Protein AF-D7F045-F1 (afdb_monomer_lite)

Sequence (79 aa):
LLKELKGLRCLVSYQNDPLTRGVDLREAQVMELLHHLLQRAFVVEIQPCMPQTPHRPLILKTGTKFTVQTRLLVRLQEG

Structure (mmCIF, N/CA/C/O backbone):
data_AF-D7F045-F1
#
_entry.id   AF-D7F045-F1
#
loop_
_atom_site.group_PDB
_atom_site.id
_atom_site.type_symbol
_atom_site.label_atom_id
_atom_site.label_alt_id
_atom_site.label_comp_id
_atom_site.label_asym_id
_atom_site.label_entity_id
_atom_site.label_seq_id
_atom_site.pdbx_PDB_ins_code
_atom_site.Cartn_x
_atom_site.Cartn_y
_atom_site.Cartn_z
_atom_site.occupancy
_atom_site.B_iso_or_equiv
_atom_site.auth_seq_id
_atom_site.auth_comp_id
_atom_site.auth_asym_id
_atom_site.auth_atom_id
_atom_site.pdbx_PDB_model_num
ATOM 1 N N . LEU A 1 1 ? -19.015 0.427 12.433 1.00 73.25 1 LEU A N 1
ATOM 2 C CA . LEU A 1 1 ? -18.756 -0.474 13.581 1.00 73.25 1 LEU A CA 1
ATOM 3 C C . LEU A 1 1 ? -17.785 0.082 14.628 1.00 73.25 1 LEU A C 1
ATOM 5 O O . LEU A 1 1 ? -18.288 0.585 15.617 1.00 73.25 1 LEU A O 1
ATOM 9 N N . LEU A 1 2 ? -16.448 0.094 14.473 1.00 81.94 2 LEU A N 1
ATOM 10 C CA . LEU A 1 2 ? -15.563 0.654 15.531 1.00 81.94 2 LEU A CA 1
ATOM 11 C C . LEU A 1 2 ? -15.831 2.146 15.816 1.00 81.94 2 LEU A C 1
ATOM 13 O O . LEU A 1 2 ? -15.952 2.544 16.971 1.00 81.94 2 LEU A O 1
ATOM 17 N N . LYS A 1 3 ? -16.037 2.947 14.761 1.00 82.69 3 LYS A N 1
ATOM 18 C CA . LYS A 1 3 ? -16.449 4.357 14.880 1.00 82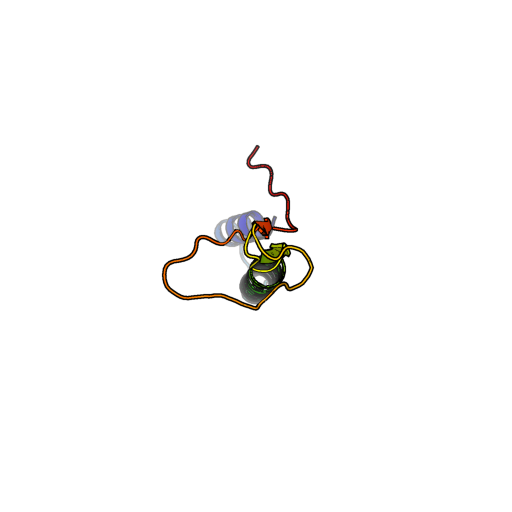.69 3 LYS A CA 1
ATOM 19 C C . LYS A 1 3 ? -17.814 4.531 15.563 1.00 82.69 3 LYS A C 1
ATOM 21 O O . LYS A 1 3 ? -18.000 5.459 16.338 1.00 82.69 3 LYS A O 1
ATOM 26 N N . GLU A 1 4 ? -18.751 3.619 15.314 1.00 85.81 4 GLU A N 1
ATOM 27 C CA . GLU A 1 4 ? -20.089 3.644 15.928 1.00 85.81 4 GLU A CA 1
ATOM 28 C C . GLU A 1 4 ? -20.032 3.236 17.404 1.00 85.81 4 GLU A C 1
ATOM 30 O O . GLU A 1 4 ? -20.673 3.871 18.233 1.00 85.81 4 GLU A O 1
ATOM 35 N N . LEU A 1 5 ? -19.207 2.243 17.759 1.00 85.19 5 LEU A N 1
ATOM 36 C CA . LEU A 1 5 ? -18.958 1.841 19.148 1.00 85.19 5 LEU A CA 1
ATOM 37 C C . LEU A 1 5 ? -18.346 2.983 19.966 1.00 85.19 5 LEU A C 1
ATOM 39 O O . LEU A 1 5 ? -18.718 3.186 21.120 1.00 85.19 5 LEU A O 1
ATOM 43 N N . LYS A 1 6 ? -17.455 3.769 19.352 1.00 84.56 6 LYS A N 1
ATOM 44 C CA . LYS A 1 6 ? -16.931 5.003 19.950 1.00 84.56 6 LYS A CA 1
ATOM 45 C C . LYS A 1 6 ? -18.046 6.024 20.198 1.00 84.56 6 LYS A C 1
ATOM 47 O O . LYS A 1 6 ? -18.089 6.622 21.267 1.00 84.56 6 LYS A O 1
ATOM 52 N N . GLY A 1 7 ? -18.975 6.169 19.250 1.00 85.12 7 GLY A N 1
ATOM 53 C CA . GLY A 1 7 ? -20.165 7.011 19.400 1.00 85.12 7 GLY A CA 1
ATOM 54 C C . GLY A 1 7 ? -21.089 6.560 20.537 1.00 85.12 7 GLY A C 1
ATOM 55 O O . GLY A 1 7 ? -21.508 7.385 21.342 1.00 85.12 7 GLY A O 1
ATOM 56 N N . LEU A 1 8 ? -21.351 5.255 20.662 1.00 85.69 8 LEU A N 1
ATOM 57 C CA . LEU A 1 8 ? -22.185 4.692 21.733 1.00 85.69 8 LEU A CA 1
ATOM 58 C C . LEU A 1 8 ? -21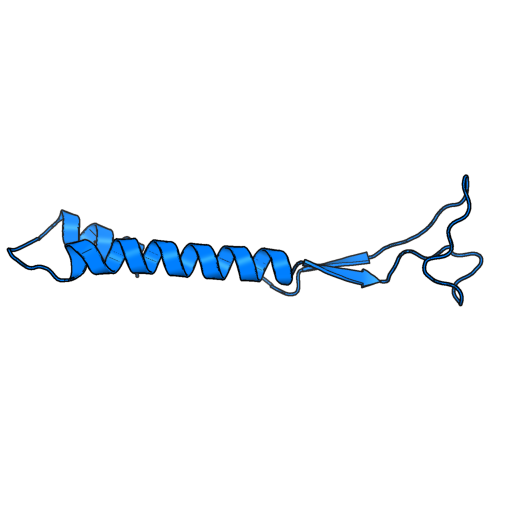.572 4.897 23.123 1.00 85.69 8 LEU A C 1
ATOM 60 O O . LEU A 1 8 ? -22.283 5.277 24.050 1.00 85.69 8 LEU A O 1
ATOM 64 N N . ARG A 1 9 ? -20.249 4.738 23.251 1.00 81.75 9 ARG A N 1
ATOM 65 C CA . ARG A 1 9 ? -19.515 5.045 24.490 1.00 81.75 9 ARG A CA 1
ATOM 66 C C . ARG A 1 9 ? -19.687 6.504 24.922 1.00 81.75 9 ARG A C 1
ATOM 68 O O . ARG A 1 9 ? -19.762 6.780 26.115 1.00 81.75 9 ARG A O 1
ATOM 75 N N . CYS A 1 10 ? -19.730 7.443 23.976 1.00 81.19 10 CYS A N 1
ATOM 76 C CA . CYS A 1 10 ? -19.952 8.857 24.293 1.00 81.19 10 CYS A CA 1
ATOM 77 C C . CYS A 1 10 ? -21.372 9.135 24.809 1.00 81.19 10 CYS A C 1
ATOM 79 O O . CYS A 1 10 ? -21.575 10.134 25.493 1.00 81.19 10 CYS A O 1
ATOM 81 N N . LEU A 1 11 ? -22.342 8.276 24.485 1.00 86.69 11 LEU A N 1
ATOM 82 C CA . LEU A 1 11 ? -23.733 8.421 24.913 1.00 86.69 11 LEU A CA 1
ATOM 83 C C . LEU A 1 11 ? -23.987 7.781 26.282 1.00 86.69 11 LEU A C 1
ATOM 85 O O . LEU A 1 11 ? -24.706 8.353 27.097 1.00 86.69 11 LEU A O 1
ATOM 89 N N . VAL A 1 12 ? -23.412 6.604 26.539 1.00 81.00 12 VAL A N 1
ATOM 90 C CA . VAL A 1 12 ? -23.580 5.861 27.794 1.00 81.00 12 VAL A CA 1
ATOM 91 C C . VAL A 1 12 ? -22.263 5.173 28.150 1.00 81.00 12 VAL A C 1
ATOM 93 O O . VAL A 1 12 ? -21.725 4.413 27.350 1.00 81.00 12 VAL A O 1
ATOM 96 N N . SER A 1 13 ? -21.762 5.399 29.368 1.00 84.56 13 SER A N 1
ATOM 97 C CA . SER A 1 13 ? -20.599 4.684 29.909 1.00 84.56 13 SER A CA 1
ATOM 98 C C . SER A 1 13 ? -20.775 4.406 31.404 1.00 84.56 13 SER A C 1
ATOM 100 O O . SER A 1 13 ? -21.527 5.097 32.093 1.00 84.56 13 SER A O 1
ATOM 102 N N . TYR A 1 14 ? -20.106 3.369 31.902 1.00 86.19 14 TYR A N 1
ATOM 103 C CA . TYR A 1 14 ? -20.206 2.886 33.280 1.00 86.19 14 TYR A CA 1
ATOM 104 C C . TYR A 1 14 ? -18.839 2.426 33.804 1.00 86.19 14 TYR A C 1
ATOM 106 O O . TYR A 1 14 ? -17.864 2.286 33.062 1.00 86.19 14 TYR A O 1
ATOM 114 N N . GLN A 1 15 ? -18.744 2.205 35.116 1.00 85.31 15 GLN A N 1
ATOM 115 C CA . GLN A 1 15 ? -17.493 1.799 35.750 1.00 85.31 15 GLN A CA 1
ATOM 116 C C . GLN A 1 15 ? -17.054 0.411 35.247 1.00 85.31 15 GLN A C 1
ATOM 118 O O . GLN A 1 15 ? -17.834 -0.537 35.282 1.00 85.31 15 GLN A O 1
ATOM 123 N N . ASN A 1 16 ? -15.797 0.292 34.803 1.00 80.88 16 ASN A N 1
ATOM 124 C CA . ASN A 1 16 ? -15.226 -0.904 34.158 1.00 80.88 16 ASN A CA 1
ATOM 125 C C . ASN A 1 16 ? -15.825 -1.259 32.783 1.00 80.88 16 ASN A C 1
ATOM 127 O O . ASN A 1 16 ? -15.791 -2.420 32.378 1.00 80.88 16 ASN A O 1
ATOM 131 N N . ASP A 1 17 ? -16.328 -0.272 32.040 1.00 83.25 17 ASP A N 1
ATOM 132 C CA . ASP A 1 17 ? -16.778 -0.475 30.664 1.00 83.25 17 ASP A CA 1
ATOM 133 C C . ASP A 1 17 ? -15.617 -0.975 29.762 1.00 83.25 17 ASP A C 1
ATOM 135 O O . ASP A 1 17 ? -14.595 -0.285 29.613 1.00 83.25 17 ASP A O 1
ATOM 139 N N . PRO A 1 18 ? -15.734 -2.166 29.139 1.00 79.56 18 PRO A N 1
ATOM 140 C CA . PRO A 1 18 ? -14.699 -2.717 28.263 1.00 79.56 18 PRO A CA 1
ATOM 141 C C . PRO A 1 18 ? -14.460 -1.867 27.003 1.00 79.56 18 PRO A C 1
ATOM 143 O O . PRO A 1 18 ? -13.364 -1.909 26.429 1.00 79.56 18 PRO A O 1
ATOM 146 N N . LEU A 1 19 ? -15.433 -1.046 26.590 1.00 79.50 19 LEU A N 1
ATOM 147 C CA . LEU A 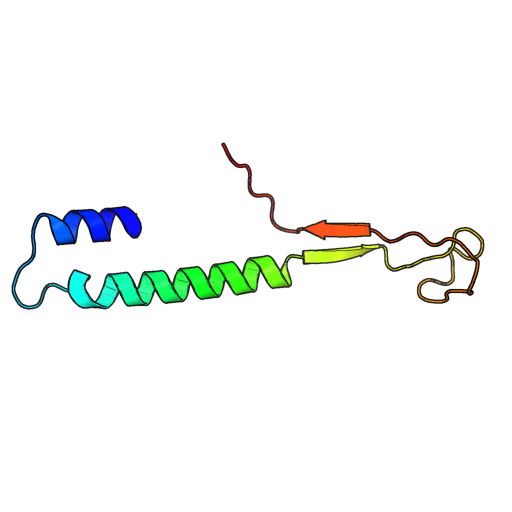1 19 ? -15.315 -0.153 25.436 1.00 79.50 19 LEU A CA 1
ATOM 148 C C . LEU A 1 19 ? -14.325 0.996 25.684 1.00 79.50 19 LEU A C 1
ATOM 150 O O . LEU A 1 19 ? -13.815 1.589 24.731 1.00 79.50 19 LEU A O 1
ATOM 154 N N . THR A 1 20 ? -13.997 1.279 26.949 1.00 72.62 20 THR A N 1
ATOM 155 C CA . THR A 1 20 ? -13.128 2.399 27.341 1.00 72.62 20 THR A CA 1
ATOM 156 C C . THR A 1 20 ? -11.677 2.228 26.896 1.00 72.62 20 THR A C 1
ATOM 158 O O . THR A 1 20 ? -11.013 3.208 26.573 1.00 72.62 20 THR A O 1
ATOM 161 N N . ARG A 1 21 ? -11.168 0.989 26.898 1.00 72.81 21 ARG A N 1
ATOM 162 C CA . ARG A 1 21 ? -9.779 0.669 26.511 1.00 72.81 21 ARG A CA 1
ATOM 163 C C . ARG A 1 21 ? -9.700 -0.201 25.259 1.00 72.81 21 ARG A C 1
ATOM 165 O O . ARG A 1 21 ? -8.728 -0.109 24.516 1.00 72.81 21 ARG A O 1
ATOM 172 N N . GLY A 1 22 ? -10.709 -1.039 25.013 1.00 80.50 22 GLY A N 1
ATOM 173 C CA . GLY A 1 22 ? -10.684 -1.997 23.909 1.00 80.50 22 GLY A CA 1
ATOM 174 C C . GLY A 1 22 ? -10.855 -1.359 22.530 1.00 80.50 22 GLY A C 1
ATOM 175 O O . GLY A 1 22 ? -10.220 -1.806 21.577 1.00 80.50 22 GLY A O 1
ATOM 176 N N . VAL A 1 23 ? -11.682 -0.313 22.416 1.00 84.50 23 VAL A N 1
ATOM 177 C CA . VAL A 1 23 ? -12.035 0.279 21.113 1.00 84.50 23 VAL A CA 1
ATOM 178 C C . VAL A 1 23 ? -10.858 1.037 20.509 1.00 84.50 23 VAL A C 1
ATOM 180 O O . VAL A 1 23 ? -10.521 0.780 19.358 1.00 84.50 23 VAL A O 1
ATOM 183 N N . ASP A 1 24 ? -10.190 1.898 21.282 1.00 84.56 24 ASP A N 1
ATOM 184 C CA . ASP A 1 24 ? -9.065 2.698 20.779 1.00 84.56 24 ASP A CA 1
ATOM 185 C C . ASP A 1 24 ? -7.861 1.810 20.405 1.00 84.56 24 ASP A C 1
ATOM 187 O O . ASP A 1 24 ? -7.242 2.004 19.359 1.00 84.56 24 ASP A O 1
ATOM 191 N N . LEU A 1 25 ? -7.573 0.768 21.201 1.00 88.38 25 LEU A N 1
ATOM 192 C CA . LEU A 1 25 ? -6.520 -0.203 20.884 1.00 88.38 25 LEU A CA 1
ATOM 193 C C . LEU A 1 25 ? -6.830 -0.979 19.596 1.00 88.38 25 LEU A C 1
ATOM 195 O O . LEU A 1 25 ? -5.951 -1.162 18.754 1.00 88.38 25 LEU A O 1
ATOM 199 N N . ARG A 1 26 ? -8.077 -1.439 19.425 1.00 88.44 26 ARG A N 1
ATOM 200 C CA . ARG A 1 26 ? -8.489 -2.144 18.204 1.00 88.44 26 ARG A CA 1
ATOM 201 C C . ARG A 1 26 ? -8.506 -1.229 16.987 1.00 88.44 26 ARG A C 1
ATOM 203 O O . ARG A 1 26 ? -8.111 -1.673 15.915 1.00 88.44 26 ARG A O 1
ATOM 210 N N . GLU A 1 27 ? -8.921 0.024 17.145 1.00 90.00 27 GLU A N 1
ATOM 211 C CA . GLU A 1 27 ? -8.881 1.030 16.083 1.00 90.00 27 GLU A CA 1
ATOM 212 C C . GLU A 1 27 ? -7.439 1.259 15.609 1.00 90.00 27 GLU A C 1
ATOM 214 O O . GLU A 1 27 ? -7.175 1.159 14.412 1.00 90.00 27 GLU A O 1
ATOM 219 N N . ALA A 1 28 ? -6.489 1.437 16.533 1.00 90.75 28 ALA A N 1
ATOM 220 C CA . ALA A 1 28 ? -5.072 1.583 16.200 1.00 90.75 28 ALA A CA 1
ATOM 221 C C . ALA A 1 28 ? -4.509 0.354 15.462 1.00 90.75 28 ALA A C 1
ATOM 223 O O . ALA A 1 28 ? -3.869 0.501 14.423 1.00 90.75 28 ALA A O 1
ATOM 224 N N . GLN A 1 29 ? -4.803 -0.858 15.945 1.00 93.38 29 GLN A N 1
ATOM 225 C CA . GLN A 1 29 ? -4.360 -2.101 15.301 1.00 93.38 29 GLN A CA 1
ATOM 226 C C . GLN A 1 29 ? -4.922 -2.260 13.884 1.00 93.38 29 GLN A C 1
ATOM 228 O O . GLN A 1 29 ? -4.201 -2.644 12.967 1.00 93.38 29 GLN A O 1
ATOM 233 N N . VAL A 1 30 ? -6.209 -1.967 13.682 1.00 94.75 30 VAL A N 1
ATOM 234 C CA . VAL A 1 30 ? -6.835 -2.047 12.354 1.00 94.75 30 VAL A CA 1
ATOM 235 C C . VAL A 1 30 ? -6.225 -1.019 11.405 1.00 94.75 30 VAL A C 1
ATOM 237 O O . VAL A 1 30 ? -5.951 -1.351 10.254 1.00 94.75 30 VAL A O 1
ATOM 240 N N . MET A 1 31 ? -5.975 0.202 11.882 1.00 94.38 31 MET A N 1
ATOM 241 C CA . MET A 1 31 ? -5.326 1.244 11.086 1.00 94.38 31 MET A CA 1
ATOM 242 C C . MET A 1 31 ? -3.906 0.851 10.676 1.00 94.38 31 MET A C 1
ATOM 244 O O . MET A 1 31 ? -3.541 1.034 9.517 1.00 94.38 31 MET A O 1
ATOM 248 N N . GLU A 1 32 ? -3.126 0.268 11.586 1.00 96.56 32 GLU A N 1
ATOM 249 C CA . GLU A 1 32 ? -1.784 -0.237 11.285 1.00 96.56 32 GLU A CA 1
ATOM 250 C C . GLU A 1 32 ? -1.824 -1.353 10.234 1.00 96.56 32 GLU A C 1
ATOM 252 O O . GLU A 1 32 ? -1.098 -1.308 9.239 1.00 96.56 32 GLU A O 1
ATOM 257 N N . LEU A 1 33 ? -2.717 -2.331 10.409 1.00 96.12 33 LEU A N 1
ATOM 258 C CA . LEU A 1 33 ? -2.883 -3.432 9.461 1.00 96.12 33 LEU A CA 1
ATOM 259 C C . LEU A 1 33 ? -3.298 -2.930 8.077 1.00 96.12 33 LEU A C 1
ATOM 261 O O . LEU A 1 33 ? -2.740 -3.373 7.073 1.00 96.12 33 LEU A O 1
ATOM 265 N N . LEU A 1 34 ? -4.246 -1.992 8.017 1.00 94.75 34 LEU A N 1
ATOM 266 C CA . LEU A 1 34 ? -4.691 -1.396 6.763 1.00 94.75 34 LEU A CA 1
ATOM 267 C C . LEU A 1 34 ? -3.556 -0.618 6.094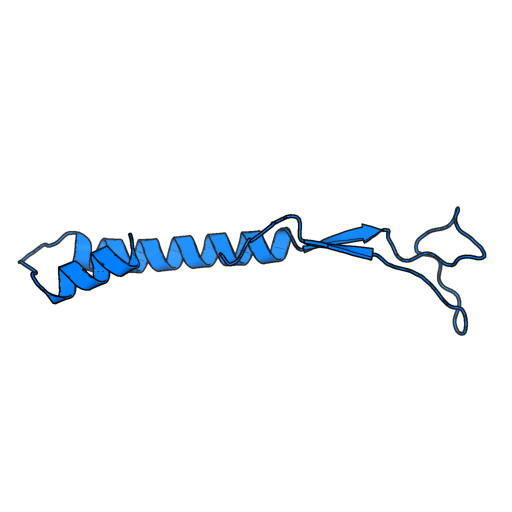 1.00 94.75 34 LEU A C 1
ATOM 269 O O . LEU A 1 34 ? -3.343 -0.759 4.892 1.00 94.75 34 LEU A O 1
ATOM 273 N N . HIS A 1 35 ? -2.797 0.157 6.866 1.00 95.81 35 HIS A N 1
ATOM 274 C CA . HIS A 1 35 ? -1.656 0.905 6.358 1.00 95.81 35 HIS A CA 1
ATOM 275 C C . HIS A 1 35 ? -0.603 -0.029 5.749 1.00 95.81 35 HIS A C 1
ATOM 277 O O . HIS A 1 35 ? -0.218 0.150 4.592 1.00 95.81 35 HIS A O 1
ATOM 283 N N . HIS A 1 36 ? -0.199 -1.070 6.479 1.00 97.00 36 HIS A N 1
ATOM 284 C CA . HIS A 1 36 ? 0.756 -2.059 5.981 1.00 97.00 36 HIS A CA 1
ATOM 285 C C . HIS A 1 36 ? 0.238 -2.807 4.751 1.00 97.00 36 HIS A C 1
ATOM 287 O O . HIS A 1 36 ? 1.001 -3.044 3.812 1.00 97.00 36 HIS A O 1
ATOM 293 N N . LEU A 1 37 ? -1.046 -3.169 4.728 1.00 95.31 37 LEU A N 1
ATOM 294 C CA . LEU A 1 37 ? -1.657 -3.839 3.585 1.00 95.31 37 LEU A CA 1
ATOM 295 C C . LEU A 1 37 ? -1.613 -2.952 2.339 1.00 95.31 37 LEU A C 1
ATOM 297 O O . LEU A 1 37 ? -1.155 -3.404 1.294 1.00 95.31 37 LEU A O 1
ATOM 301 N N . LEU A 1 38 ? -2.055 -1.698 2.449 1.00 94.88 38 LEU A N 1
ATOM 302 C CA . LEU A 1 38 ? -2.093 -0.767 1.321 1.00 94.88 38 LEU A CA 1
ATOM 303 C C . LEU A 1 38 ? -0.692 -0.470 0.782 1.00 94.88 38 LEU A C 1
ATOM 305 O O . LEU A 1 38 ? -0.500 -0.466 -0.432 1.00 94.88 38 LEU A O 1
ATOM 309 N N . GLN A 1 39 ? 0.295 -0.301 1.666 1.00 94.81 39 GLN A N 1
ATOM 310 C CA . GLN A 1 39 ? 1.689 -0.117 1.263 1.00 94.81 39 GLN A CA 1
ATOM 311 C C . GLN A 1 39 ? 2.233 -1.328 0.502 1.00 94.81 39 GLN A C 1
ATOM 313 O O . GLN A 1 39 ? 2.826 -1.177 -0.563 1.00 94.81 39 GLN A O 1
ATOM 318 N N . ARG A 1 40 ? 2.029 -2.541 1.029 1.00 95.38 40 ARG A N 1
ATOM 319 C CA . ARG A 1 40 ? 2.563 -3.772 0.422 1.00 95.38 40 ARG A CA 1
ATOM 320 C C . ARG A 1 40 ? 1.803 -4.208 -0.825 1.00 95.38 40 ARG A C 1
ATOM 322 O O . ARG A 1 40 ? 2.349 -4.934 -1.647 1.00 95.38 40 ARG A O 1
ATOM 329 N N . ALA A 1 41 ? 0.553 -3.785 -0.966 1.00 95.19 41 ALA A N 1
ATOM 330 C CA . ALA A 1 41 ? -0.261 -4.083 -2.131 1.00 95.19 41 ALA A CA 1
ATOM 331 C C . ALA A 1 41 ? 0.056 -3.195 -3.342 1.00 95.19 41 ALA A C 1
ATOM 333 O O . ALA A 1 41 ? -0.442 -3.478 -4.433 1.00 95.19 41 ALA A O 1
ATOM 334 N N . PHE A 1 42 ? 0.845 -2.130 -3.178 1.00 96.00 42 PHE A N 1
ATOM 335 C CA . PHE A 1 42 ? 1.344 -1.338 -4.295 1.00 96.00 42 PHE A CA 1
ATOM 336 C C . PHE A 1 42 ? 2.606 -1.988 -4.865 1.00 96.00 42 PHE A C 1
ATOM 338 O O . PHE A 1 42 ? 3.666 -1.983 -4.241 1.00 96.00 42 PHE A O 1
ATOM 345 N N . VAL A 1 43 ? 2.481 -2.571 -6.054 1.00 96.69 43 VAL A N 1
ATOM 346 C CA . VAL A 1 43 ? 3.535 -3.374 -6.679 1.00 96.69 43 VAL A CA 1
ATOM 347 C C . VAL A 1 43 ? 3.876 -2.856 -8.071 1.00 96.69 43 VAL A C 1
ATOM 349 O O . VAL A 1 43 ? 3.074 -2.192 -8.731 1.00 96.69 43 VAL A O 1
ATOM 352 N N . VAL A 1 44 ? 5.078 -3.181 -8.540 1.00 96.62 44 VAL A N 1
ATOM 353 C CA . VAL A 1 44 ? 5.446 -3.010 -9.947 1.00 96.62 44 VAL A CA 1
ATOM 354 C C . VAL A 1 44 ? 5.002 -4.267 -10.690 1.00 96.62 44 VAL A C 1
ATOM 356 O O . VAL A 1 44 ? 5.493 -5.358 -10.419 1.00 96.62 44 VAL A O 1
ATOM 359 N N . GLU A 1 45 ? 4.031 -4.119 -11.587 1.00 95.19 45 GLU A N 1
ATOM 360 C CA . GLU A 1 45 ? 3.485 -5.219 -12.388 1.00 95.19 45 GLU A CA 1
ATOM 361 C C . GLU A 1 45 ? 4.369 -5.502 -13.606 1.00 95.19 45 GLU A C 1
ATOM 363 O O . GLU A 1 45 ? 4.646 -6.659 -13.914 1.00 95.19 45 GLU A O 1
ATOM 368 N N . ILE A 1 46 ? 4.864 -4.448 -14.265 1.00 94.06 46 ILE A N 1
ATOM 369 C CA . ILE A 1 46 ? 5.823 -4.555 -15.369 1.00 94.06 46 ILE A CA 1
ATOM 370 C C . ILE A 1 46 ? 7.072 -3.766 -15.008 1.00 94.06 46 ILE A C 1
ATOM 372 O O . ILE A 1 46 ? 7.024 -2.542 -14.862 1.00 94.06 46 ILE A O 1
ATOM 376 N N . GLN A 1 47 ? 8.193 -4.477 -14.898 1.00 94.75 47 GLN A N 1
ATOM 377 C CA . GLN A 1 47 ? 9.494 -3.889 -14.598 1.00 94.75 47 GLN A CA 1
ATOM 378 C C . GLN A 1 47 ? 9.934 -2.902 -15.694 1.00 94.75 47 GLN A C 1
ATOM 380 O O . GLN A 1 47 ? 9.602 -3.104 -16.864 1.00 94.75 47 GLN A O 1
ATOM 385 N N . PRO A 1 48 ? 10.735 -1.875 -15.350 1.00 94.56 48 PRO A N 1
ATOM 386 C CA . PRO A 1 48 ? 11.290 -0.940 -16.322 1.00 94.56 48 PRO A CA 1
ATOM 387 C C . PRO A 1 48 ? 11.961 -1.655 -17.498 1.00 94.56 48 PRO A C 1
ATOM 389 O O . PRO A 1 48 ? 12.884 -2.452 -17.312 1.00 94.56 48 PRO A O 1
ATOM 392 N N . CYS A 1 49 ? 11.511 -1.364 -18.714 1.00 93.38 49 CYS A N 1
ATOM 393 C CA . CYS A 1 49 ? 12.030 -1.978 -19.930 1.00 93.38 49 CYS A CA 1
ATOM 394 C C . CYS A 1 49 ? 12.106 -0.955 -21.066 1.00 93.38 49 CYS A C 1
ATOM 396 O O . CYS A 1 49 ? 11.253 -0.075 -21.178 1.00 93.38 49 CYS A O 1
ATOM 398 N N . MET A 1 50 ? 13.132 -1.059 -21.911 1.00 94.50 50 MET A N 1
ATOM 399 C CA . MET A 1 50 ? 13.255 -0.216 -23.096 1.00 94.50 50 MET A CA 1
ATOM 400 C C . MET A 1 50 ? 12.654 -0.917 -24.321 1.00 94.50 50 MET A C 1
ATOM 402 O O . MET A 1 50 ? 12.938 -2.098 -24.536 1.00 94.50 50 MET A O 1
ATOM 406 N N . PRO A 1 51 ? 11.897 -0.207 -25.176 1.00 87.69 51 PRO A N 1
ATOM 407 C CA . PRO A 1 51 ? 11.214 -0.813 -26.320 1.00 87.69 51 PRO A CA 1
ATOM 408 C C . PRO A 1 51 ? 12.179 -1.422 -27.347 1.00 87.69 51 PRO A C 1
ATOM 410 O O . PRO A 1 51 ? 11.821 -2.382 -28.018 1.00 87.69 51 PRO A O 1
ATOM 413 N N . GLN A 1 52 ? 13.414 -0.918 -27.450 1.00 86.75 52 GLN A N 1
ATOM 414 C CA . GLN A 1 52 ? 14.437 -1.483 -28.336 1.00 86.75 52 GLN A CA 1
ATOM 415 C C . GLN A 1 52 ? 15.077 -2.782 -27.813 1.00 86.75 52 GLN A C 1
ATOM 417 O O . GLN A 1 52 ? 15.758 -3.471 -28.567 1.00 86.75 52 GLN A O 1
ATOM 422 N N . THR A 1 53 ? 14.894 -3.121 -26.533 1.00 85.75 53 THR A N 1
ATOM 423 C CA . THR A 1 53 ? 15.441 -4.342 -25.917 1.00 85.75 53 THR A CA 1
ATOM 424 C C . THR A 1 53 ? 14.422 -4.995 -24.972 1.00 85.75 53 THR A C 1
ATOM 426 O O . THR A 1 53 ? 14.685 -5.099 -23.771 1.00 85.75 53 THR A O 1
ATOM 429 N N . PRO A 1 54 ? 13.279 -5.487 -25.490 1.00 84.00 54 PRO A N 1
ATOM 430 C CA . PRO A 1 54 ? 12.203 -6.047 -24.666 1.00 84.00 54 PRO A CA 1
ATOM 431 C C . PRO A 1 54 ? 12.631 -7.306 -23.893 1.00 84.00 54 PRO A C 1
ATOM 433 O O . PRO A 1 54 ? 12.160 -7.559 -22.790 1.00 84.00 54 PRO A O 1
ATOM 436 N N . HIS A 1 55 ? 13.588 -8.070 -24.428 1.00 88.81 55 HIS A N 1
ATOM 437 C CA . HIS A 1 55 ? 14.138 -9.269 -23.782 1.00 88.81 55 HIS A CA 1
ATOM 438 C C . HIS A 1 55 ? 15.099 -8.972 -22.620 1.00 88.81 55 HIS A C 1
ATOM 440 O O . HIS A 1 55 ? 15.597 -9.901 -21.988 1.00 88.81 55 HIS A O 1
ATOM 446 N N . ARG A 1 56 ? 15.416 -7.696 -22.363 1.00 88.12 56 ARG A N 1
ATOM 447 C CA . ARG A 1 56 ? 16.367 -7.276 -21.325 1.00 88.12 56 ARG A CA 1
ATOM 448 C C . ARG A 1 56 ? 15.737 -6.217 -20.413 1.00 88.12 56 ARG A C 1
ATOM 450 O O . ARG A 1 56 ? 16.107 -5.044 -20.497 1.00 88.12 56 ARG A O 1
ATOM 457 N N . PRO A 1 57 ? 14.772 -6.602 -19.558 1.00 89.50 57 PRO A N 1
ATOM 458 C CA . PRO A 1 57 ? 14.242 -5.703 -18.538 1.00 89.50 57 PRO A CA 1
ATOM 459 C C . PRO A 1 57 ? 15.354 -5.260 -17.573 1.00 89.50 57 PRO A C 1
ATOM 461 O O . PRO A 1 57 ? 16.368 -5.941 -17.428 1.00 89.50 57 PRO A O 1
ATOM 464 N N . LEU A 1 58 ? 15.158 -4.113 -16.916 1.00 91.38 58 LEU A N 1
ATOM 465 C CA . LEU A 1 58 ? 16.078 -3.482 -15.953 1.00 91.38 58 LEU A CA 1
ATOM 466 C C . LEU A 1 58 ? 17.397 -2.939 -16.527 1.00 91.38 58 LEU A C 1
ATOM 468 O O . LEU A 1 58 ? 18.139 -2.273 -15.808 1.00 91.38 58 LEU A O 1
ATOM 472 N N . ILE A 1 59 ? 17.683 -3.149 -17.813 1.00 92.38 59 ILE A N 1
ATOM 473 C CA . ILE A 1 59 ? 18.797 -2.485 -18.493 1.00 92.38 59 ILE A CA 1
ATOM 474 C C . ILE A 1 59 ? 18.277 -1.185 -19.093 1.00 92.38 59 ILE A C 1
ATOM 476 O O . ILE A 1 59 ? 17.438 -1.210 -19.990 1.00 92.38 59 ILE A O 1
ATOM 480 N N . LEU A 1 60 ? 18.782 -0.051 -18.609 1.00 93.31 60 LEU A N 1
ATOM 481 C CA . LEU A 1 60 ? 18.381 1.277 -19.065 1.00 93.31 60 LEU A CA 1
ATOM 482 C C . LEU A 1 60 ? 19.584 2.029 -19.630 1.00 93.31 60 LEU A C 1
ATOM 484 O O . LEU A 1 60 ? 20.670 2.021 -19.054 1.00 93.31 60 LEU A O 1
ATOM 488 N N . LYS A 1 61 ? 19.377 2.698 -20.764 1.00 92.81 61 LYS A N 1
ATOM 489 C CA . LYS A 1 61 ? 20.372 3.553 -21.407 1.00 92.81 61 LYS A CA 1
ATOM 490 C C . LYS A 1 61 ? 19.948 5.010 -21.277 1.00 92.81 61 LYS A C 1
ATOM 492 O O . LYS A 1 61 ? 18.837 5.376 -21.659 1.00 92.81 61 LYS A O 1
ATOM 497 N N . THR A 1 62 ? 20.860 5.853 -20.804 1.00 93.12 62 THR A N 1
ATOM 498 C CA . THR A 1 62 ? 20.660 7.303 -20.710 1.00 93.12 62 THR A CA 1
ATOM 499 C C . THR A 1 62 ? 20.256 7.897 -22.061 1.00 93.12 62 THR A C 1
ATOM 501 O O . THR A 1 62 ? 20.772 7.501 -23.107 1.00 93.12 62 THR A O 1
ATOM 504 N N . GLY A 1 63 ? 19.302 8.828 -22.046 1.00 91.00 63 GLY A N 1
ATOM 505 C CA . GLY A 1 63 ? 18.753 9.440 -23.259 1.00 91.00 63 GLY A CA 1
ATOM 506 C C . GLY A 1 63 ? 17.766 8.555 -24.027 1.00 91.00 63 GLY A C 1
ATOM 507 O O . GLY A 1 63 ? 17.281 8.971 -25.075 1.00 91.00 63 GLY A O 1
ATOM 508 N N . THR A 1 64 ? 17.440 7.359 -23.520 1.00 90.88 64 THR A N 1
ATOM 509 C CA . THR A 1 64 ? 16.467 6.463 -24.153 1.00 90.88 64 THR A CA 1
ATOM 510 C C . THR A 1 64 ? 15.204 6.313 -23.312 1.00 90.88 64 THR A C 1
ATOM 512 O O . THR A 1 64 ? 15.257 6.297 -22.084 1.00 90.88 64 THR A O 1
ATOM 515 N N . LYS A 1 65 ? 14.051 6.210 -23.979 1.00 93.12 65 LYS A N 1
ATOM 516 C CA . LYS A 1 65 ? 12.753 6.026 -23.321 1.00 93.12 65 LYS A CA 1
ATOM 517 C C . LYS A 1 65 ? 12.629 4.603 -22.770 1.00 93.12 65 LYS A C 1
ATOM 519 O O . LYS A 1 65 ? 13.135 3.655 -23.368 1.00 93.12 65 LYS A O 1
ATOM 524 N N . PHE A 1 66 ? 11.914 4.462 -21.662 1.00 94.31 66 PHE A N 1
ATOM 525 C CA . PHE A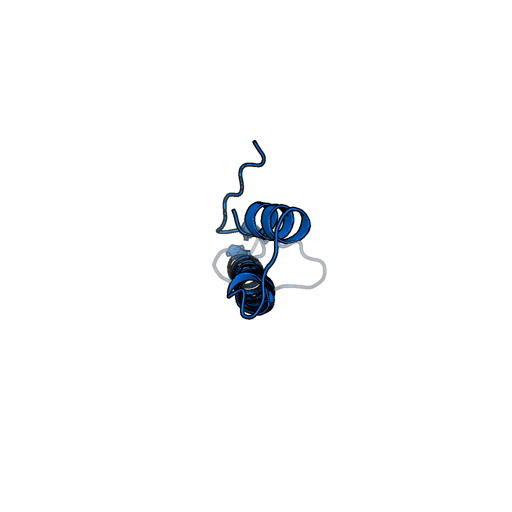 1 66 ? 11.551 3.178 -21.072 1.00 94.31 66 PHE A CA 1
ATOM 526 C C . PHE A 1 66 ? 10.102 3.219 -20.586 1.00 94.31 66 PHE A C 1
ATOM 528 O O . PHE A 1 66 ? 9.527 4.294 -20.412 1.00 94.31 66 PHE A O 1
ATOM 535 N N . THR A 1 67 ? 9.520 2.045 -20.374 1.00 93.88 67 THR A N 1
ATOM 536 C CA . THR A 1 67 ? 8.160 1.863 -19.861 1.00 93.88 67 THR A CA 1
ATOM 537 C C . THR A 1 67 ? 8.192 1.067 -18.566 1.00 93.88 67 THR A C 1
ATOM 539 O O . THR A 1 67 ? 8.999 0.151 -18.427 1.00 93.88 67 THR A O 1
ATOM 542 N N . VAL A 1 68 ? 7.300 1.401 -17.639 1.00 95.75 68 VAL A N 1
ATOM 543 C CA . VAL A 1 68 ? 7.071 0.698 -16.371 1.00 95.75 68 VAL A CA 1
ATOM 544 C C . VAL A 1 68 ? 5.570 0.722 -16.090 1.00 95.75 68 VAL A C 1
ATOM 546 O O . VAL A 1 68 ? 4.899 1.684 -16.467 1.00 95.75 68 VAL A O 1
ATOM 549 N N . GLN A 1 69 ? 5.043 -0.311 -15.440 1.00 96.56 69 GLN A N 1
ATOM 550 C CA . GLN A 1 69 ? 3.641 -0.357 -15.025 1.00 96.56 69 GLN A CA 1
ATOM 551 C C . GLN A 1 69 ? 3.559 -0.717 -13.549 1.00 96.56 69 GLN A C 1
ATOM 553 O O . GLN A 1 69 ? 4.090 -1.741 -13.120 1.00 96.56 69 GLN A O 1
ATOM 558 N N . THR A 1 70 ? 2.888 0.125 -12.773 1.00 96.12 70 THR A N 1
ATOM 559 C CA . THR A 1 70 ? 2.558 -0.147 -11.374 1.00 96.12 70 THR A CA 1
ATOM 560 C C . THR A 1 70 ? 1.109 -0.594 -11.259 1.00 96.12 70 THR A C 1
ATOM 562 O O . THR A 1 70 ? 0.266 -0.253 -12.089 1.00 96.12 70 THR A O 1
ATOM 565 N N . ARG A 1 71 ? 0.817 -1.372 -10.217 1.00 95.19 71 ARG A N 1
ATOM 566 C CA . ARG A 1 71 ? -0.522 -1.864 -9.920 1.00 95.19 71 ARG A CA 1
ATOM 567 C C . ARG A 1 71 ? -0.769 -1.836 -8.424 1.00 95.19 71 ARG A C 1
ATOM 569 O O . ARG A 1 71 ? 0.058 -2.280 -7.633 1.00 95.19 71 ARG A O 1
ATOM 576 N N . LEU A 1 72 ? -1.949 -1.360 -8.049 1.00 94.88 72 LEU A N 1
ATOM 577 C CA . LEU A 1 72 ? -2.484 -1.566 -6.714 1.00 94.88 72 LEU A CA 1
ATOM 578 C C . LEU A 1 72 ? -3.291 -2.869 -6.722 1.00 94.88 72 LEU A C 1
ATOM 580 O O . LEU A 1 72 ? -4.252 -3.005 -7.479 1.00 94.88 72 LEU A O 1
ATOM 584 N N . LEU A 1 73 ? -2.888 -3.844 -5.907 1.00 93.81 73 LEU A N 1
ATOM 585 C CA . LEU A 1 73 ? -3.571 -5.141 -5.821 1.00 93.81 73 LEU A CA 1
ATOM 586 C C . LEU A 1 73 ? -4.924 -5.049 -5.102 1.00 93.81 73 LEU A C 1
ATOM 588 O O . LEU A 1 73 ? -5.760 -5.939 -5.245 1.00 93.81 73 LEU A O 1
ATOM 592 N N . VAL A 1 74 ? -5.154 -3.969 -4.353 1.00 92.88 74 VAL A N 1
ATOM 593 C CA . VAL A 1 74 ? -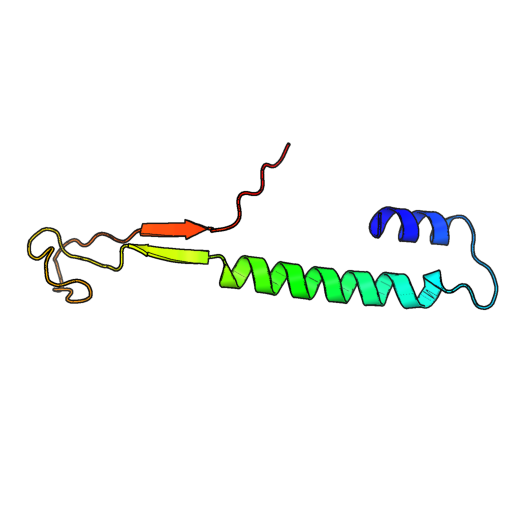6.433 -3.696 -3.696 1.00 92.88 74 VAL A CA 1
ATOM 594 C C . VAL A 1 74 ? -7.321 -2.874 -4.624 1.00 92.88 74 VAL A C 1
ATOM 596 O O . VAL A 1 74 ? -6.922 -1.816 -5.107 1.00 92.88 74 VAL A O 1
ATOM 599 N N . ARG A 1 75 ? -8.560 -3.329 -4.822 1.00 86.38 75 ARG A N 1
ATOM 600 C CA . ARG A 1 75 ? -9.608 -2.552 -5.485 1.00 86.38 75 ARG A CA 1
ATOM 601 C C . ARG A 1 75 ? -10.565 -2.006 -4.431 1.00 86.38 75 ARG A C 1
ATOM 603 O O . ARG A 1 75 ? -11.480 -2.704 -4.008 1.00 86.38 75 ARG A O 1
ATOM 610 N N . LEU A 1 76 ? -10.338 -0.768 -4.010 1.00 83.69 76 LEU A N 1
ATOM 611 C CA . LEU A 1 76 ? -11.297 -0.019 -3.204 1.00 83.69 76 LEU A CA 1
ATOM 612 C C . LEU A 1 76 ? -12.281 0.632 -4.177 1.00 83.69 76 LEU A C 1
ATOM 614 O O . LEU A 1 76 ? -11.896 1.488 -4.969 1.00 83.69 76 LEU A O 1
ATOM 618 N N . GLN A 1 77 ? -13.525 0.165 -4.188 1.00 77.62 77 GLN A N 1
ATOM 619 C CA . GLN A 1 77 ? -14.606 0.924 -4.804 1.00 77.62 77 GLN A CA 1
ATOM 620 C C . GLN A 1 77 ? -15.075 1.920 -3.748 1.00 77.62 77 GLN A C 1
ATOM 622 O O . GLN A 1 77 ? -15.623 1.508 -2.729 1.00 77.62 77 GLN A O 1
ATOM 627 N N . GLU A 1 78 ? -14.801 3.206 -3.954 1.00 67.88 78 GLU A N 1
ATOM 628 C CA . GLU A 1 78 ? -15.517 4.248 -3.223 1.00 67.88 78 GLU A CA 1
ATOM 629 C C . GLU A 1 78 ? -16.922 4.303 -3.829 1.00 67.88 78 GLU A C 1
ATOM 631 O O . GLU A 1 78 ? -17.094 4.721 -4.974 1.00 67.88 78 GLU A O 1
ATOM 636 N N . GLY A 1 79 ? -17.889 3.740 -3.107 1.00 42.72 79 GLY A N 1
ATOM 637 C CA . GLY A 1 79 ? -19.307 3.715 -3.452 1.00 42.72 79 GLY A CA 1
ATOM 638 C C . GLY A 1 79 ? -20.120 4.289 -2.311 1.00 42.72 79 GLY A C 1
ATOM 639 O O . GLY A 1 79 ? -19.803 3.935 -1.152 1.00 42.72 79 GLY A O 1
#

Secondary structure (DSSP, 8-state):
-HHHHHHHHHH---TT-THHHHHHHHHHHHHHHHHHHHHHTEEEEEEEE-TT-TTSTT---TT---EEEEEES------

Foldseek 3Di:
DLVVLVVVCVVDDDPPPPSVPVSVVVVVVVVVVVVVLQVVQWAWPAAKDFPVCNVDGPDDDPPGDTDTDIDRNDDDDPD

pLDDT: mean 88.37, std 8.41, range [42.72, 97.0]

Radius of gyration: 23.18 Å; chains: 1; bounding box: 44×19×64 Å

Organism: Mustela putorius furo (NCBI:txid9669)

InterPro domains:
  IPR001217 Transcription factor STAT [PTHR11801] (2-77)
  IPR008967 p53-like transcription factor, DNA-binding domain superfamily [SSF49417] (42-78)
  IPR012345 STAT transcription factor, DNA-binding, N-terminal [G3DSA:2.60.40.630] (41-79)
  IPR015988 STAT transcription factor, coiled coil [SSF47655] (2-42)